Protein AF-E6U3A5-F1 (afdb_monomer)

Structure (mmCIF, N/CA/C/O backbone):
data_AF-E6U3A5-F1
#
_entry.id   AF-E6U3A5-F1
#
loop_
_atom_site.group_PDB
_atom_site.id
_atom_site.type_symbol
_atom_site.label_atom_id
_atom_site.label_alt_id
_atom_site.label_comp_id
_atom_site.label_asym_id
_atom_site.label_entity_id
_atom_site.label_seq_id
_atom_site.pdbx_PDB_ins_code
_atom_site.Cartn_x
_atom_site.Cartn_y
_atom_site.Cartn_z
_atom_site.occupancy
_atom_site.B_iso_or_equiv
_atom_site.auth_seq_id
_atom_site.auth_comp_id
_atom_site.auth_asym_id
_atom_site.auth_atom_id
_atom_site.pdbx_PDB_model_num
ATOM 1 N N . MET A 1 1 ? 34.367 3.773 -53.474 1.00 63.53 1 MET A N 1
ATOM 2 C CA . MET A 1 1 ? 34.075 5.205 -53.628 1.00 63.53 1 MET A CA 1
ATOM 3 C C . MET A 1 1 ? 33.160 5.594 -52.492 1.00 63.53 1 MET A C 1
ATOM 5 O O . MET A 1 1 ? 32.313 4.779 -52.127 1.00 63.53 1 MET A O 1
ATOM 9 N N . SER A 1 2 ? 33.367 6.750 -51.874 1.00 79.50 2 SER A N 1
ATOM 10 C CA . SER A 1 2 ? 32.396 7.258 -50.904 1.00 79.50 2 SER A CA 1
ATOM 11 C C . SER A 1 2 ? 31.083 7.597 -51.620 1.00 79.50 2 SER A C 1
ATOM 13 O O . SER A 1 2 ? 31.047 7.762 -52.840 1.00 79.50 2 SER A O 1
ATOM 15 N N . VAL A 1 3 ? 29.983 7.682 -50.871 1.00 82.12 3 VAL A N 1
ATOM 16 C CA . VAL A 1 3 ? 28.713 8.165 -51.435 1.00 82.12 3 VAL A CA 1
ATOM 17 C C . VAL A 1 3 ? 28.885 9.573 -52.013 1.00 82.12 3 VAL A C 1
ATOM 19 O O . VAL A 1 3 ? 28.319 9.851 -53.062 1.00 82.12 3 VAL A O 1
ATOM 22 N N . ASP A 1 4 ? 29.716 10.413 -51.390 1.00 84.00 4 ASP A N 1
ATOM 23 C CA . ASP A 1 4 ? 30.012 11.765 -51.873 1.00 84.00 4 ASP A CA 1
ATOM 24 C C . ASP A 1 4 ? 30.725 11.743 -53.235 1.00 84.00 4 ASP A C 1
ATOM 26 O O . ASP A 1 4 ? 30.301 12.433 -54.151 1.00 84.00 4 ASP A O 1
ATOM 30 N N . GLU A 1 5 ? 31.709 10.860 -53.432 1.00 85.19 5 GLU A N 1
ATOM 31 C CA . GLU A 1 5 ? 32.391 10.701 -54.729 1.00 85.19 5 GLU A CA 1
ATOM 32 C C . GLU A 1 5 ? 31.441 10.219 -55.841 1.00 85.19 5 GLU A C 1
ATOM 34 O O . GLU A 1 5 ? 31.578 10.601 -57.003 1.00 85.19 5 GLU A O 1
ATOM 39 N N . LEU A 1 6 ? 30.467 9.369 -55.500 1.00 86.31 6 LEU A N 1
ATOM 40 C CA . LEU A 1 6 ? 29.452 8.900 -56.449 1.00 86.31 6 LEU A CA 1
ATOM 41 C C . LEU A 1 6 ? 28.437 9.999 -56.795 1.00 86.31 6 LEU A C 1
ATOM 43 O O . LEU A 1 6 ? 27.965 10.052 -57.931 1.00 86.31 6 LEU A O 1
ATOM 47 N N . LEU A 1 7 ? 28.112 10.872 -55.836 1.00 86.62 7 LEU A N 1
ATOM 48 C CA . LEU A 1 7 ? 27.274 12.051 -56.060 1.00 86.62 7 LEU A CA 1
ATOM 49 C C . LEU A 1 7 ? 27.999 13.083 -56.933 1.00 86.62 7 LEU A C 1
ATOM 51 O O . LEU A 1 7 ? 27.424 13.527 -57.923 1.00 86.62 7 LEU A O 1
ATOM 55 N N . ASP A 1 8 ? 29.273 13.361 -56.653 1.00 89.19 8 ASP A N 1
ATOM 56 C CA . ASP A 1 8 ? 30.110 14.248 -57.470 1.00 89.19 8 ASP A CA 1
ATOM 57 C C . ASP A 1 8 ? 30.238 13.719 -58.909 1.00 89.19 8 ASP A C 1
ATOM 59 O O . ASP A 1 8 ? 30.130 14.470 -59.878 1.00 89.19 8 ASP A O 1
ATOM 63 N N . SER A 1 9 ? 30.397 12.401 -59.080 1.00 86.19 9 SER A N 1
ATOM 64 C CA . SER A 1 9 ? 30.438 11.794 -60.415 1.00 86.19 9 SER A CA 1
ATOM 65 C C . SER A 1 9 ? 29.108 11.907 -61.166 1.00 86.19 9 SER A C 1
ATOM 67 O O . SER A 1 9 ? 29.117 11.959 -62.401 1.00 86.19 9 SER A O 1
ATOM 69 N N . LEU A 1 10 ? 27.973 11.894 -60.460 1.00 87.75 10 LEU A N 1
ATOM 70 C CA . LEU A 1 10 ? 26.658 12.099 -61.063 1.00 87.75 10 LEU A CA 1
ATOM 71 C C . LEU A 1 10 ? 26.482 13.560 -61.498 1.00 87.75 10 LEU A C 1
ATOM 73 O O . LEU A 1 10 ? 25.997 13.800 -62.605 1.00 87.75 10 LEU A O 1
ATOM 77 N N . ASP A 1 11 ? 26.927 14.510 -60.677 1.00 86.75 11 ASP A N 1
ATOM 78 C CA . ASP A 1 11 ? 26.925 15.938 -61.007 1.00 86.75 11 ASP A CA 1
ATOM 79 C C . ASP A 1 11 ? 27.827 16.229 -62.216 1.00 86.75 11 ASP A C 1
ATOM 81 O O . ASP A 1 11 ? 27.385 16.866 -63.173 1.00 86.75 11 ASP A O 1
ATOM 85 N N . GLU A 1 12 ? 29.035 15.655 -62.279 1.00 87.19 12 GLU A N 1
ATOM 86 C CA . GLU A 1 12 ? 29.897 15.773 -63.464 1.00 87.19 12 GLU A CA 1
ATOM 87 C C . GLU A 1 12 ? 29.251 15.194 -64.732 1.00 87.19 12 GLU A C 1
ATOM 89 O O . GLU A 1 12 ? 29.437 15.722 -65.834 1.00 87.19 12 GLU A O 1
ATOM 94 N N . MET A 1 13 ? 28.497 14.096 -64.605 1.00 85.56 13 MET A N 1
ATOM 95 C CA . MET A 1 13 ? 27.751 13.525 -65.727 1.00 85.56 13 MET A CA 1
ATOM 96 C C . MET A 1 13 ? 26.649 14.466 -66.211 1.00 85.56 13 MET A C 1
ATOM 98 O O . MET A 1 13 ? 26.444 14.573 -67.421 1.00 85.56 13 MET A O 1
ATOM 102 N N . ILE A 1 14 ? 25.962 15.149 -65.295 1.00 85.38 14 ILE A N 1
ATOM 103 C CA . ILE A 1 14 ? 24.950 16.156 -65.621 1.00 85.38 14 ILE A CA 1
ATOM 104 C C . ILE A 1 14 ? 25.613 17.369 -66.286 1.00 85.38 14 ILE A C 1
ATOM 106 O O . ILE A 1 14 ? 25.137 17.813 -67.328 1.00 85.38 14 ILE A O 1
ATOM 110 N N . ASP A 1 15 ? 26.750 17.844 -65.789 1.00 82.88 15 ASP A N 1
ATOM 111 C CA . ASP A 1 15 ? 27.439 19.014 -66.347 1.00 82.88 15 ASP A CA 1
ATOM 112 C C . ASP A 1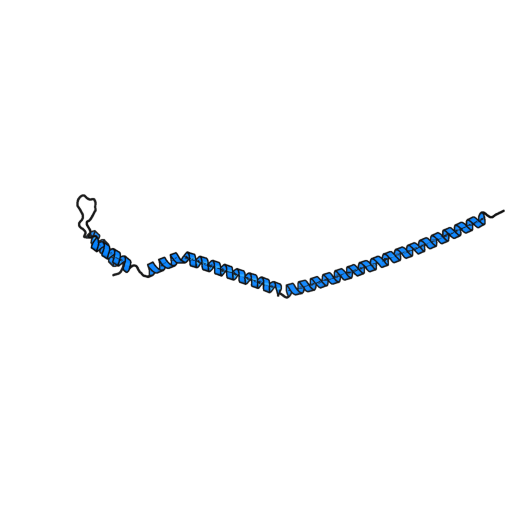 15 ? 28.018 18.770 -67.748 1.00 82.88 15 ASP A C 1
ATOM 114 O O . ASP A 1 15 ? 28.016 19.662 -68.599 1.00 82.88 15 ASP A O 1
ATOM 118 N N . ARG A 1 16 ? 28.498 17.551 -68.023 1.00 79.44 16 ARG A N 1
ATOM 119 C CA . ARG A 1 16 ? 29.070 17.172 -69.332 1.00 79.44 16 ARG A CA 1
ATOM 120 C C . ARG A 1 16 ? 28.038 16.654 -70.330 1.00 79.44 16 ARG A C 1
ATOM 122 O O . ARG A 1 16 ? 28.389 16.326 -71.466 1.00 79.44 16 ARG A O 1
ATOM 129 N N . SER A 1 17 ? 26.786 16.531 -69.910 1.00 80.25 17 SER A N 1
ATOM 130 C CA . SER A 1 17 ? 25.718 15.993 -70.741 1.00 80.25 17 SER A CA 1
ATOM 131 C C . SER A 1 17 ? 25.378 16.913 -71.915 1.00 80.25 17 SER A C 1
ATOM 133 O O . SER A 1 17 ? 25.549 18.133 -71.870 1.00 80.25 17 SER A O 1
ATOM 135 N N . TRP A 1 18 ? 24.871 16.328 -73.003 1.00 73.31 18 TRP A N 1
ATOM 136 C CA . TRP A 1 18 ? 24.467 17.125 -74.157 1.00 73.31 18 TRP A CA 1
ATOM 137 C C . TRP A 1 18 ? 23.190 17.903 -73.817 1.00 73.31 18 TRP A C 1
ATOM 139 O O . TRP A 1 18 ? 22.097 17.336 -73.727 1.00 73.31 18 TRP A O 1
ATOM 149 N N . GLY A 1 19 ? 23.331 19.219 -73.645 1.00 72.94 19 GLY A N 1
ATOM 150 C CA . GLY A 1 19 ? 22.208 20.147 -73.535 1.00 72.94 19 GLY A CA 1
ATOM 151 C C . GLY A 1 19 ? 21.439 20.257 -74.853 1.00 72.94 19 GLY A C 1
ATOM 152 O O . GLY A 1 19 ? 22.003 20.620 -75.887 1.00 72.94 19 GLY A O 1
ATOM 153 N N . LEU A 1 20 ? 20.141 19.961 -74.829 1.00 71.06 20 LEU A N 1
ATOM 154 C CA . LEU A 1 20 ? 19.292 20.056 -76.013 1.00 71.06 20 LEU A CA 1
ATOM 155 C C . LEU A 1 20 ? 18.888 21.530 -76.244 1.00 71.06 20 LEU A C 1
ATOM 157 O O . LEU A 1 20 ? 18.228 22.118 -75.376 1.00 71.06 20 LEU A O 1
ATOM 161 N N . PRO A 1 21 ? 19.241 22.156 -77.388 1.00 61.88 21 PRO A N 1
ATOM 162 C CA . PRO A 1 21 ? 18.871 23.544 -77.661 1.00 61.88 21 PRO A CA 1
ATOM 163 C C . PRO A 1 21 ? 17.345 23.705 -77.700 1.00 61.88 21 PRO A C 1
ATOM 165 O O . PRO A 1 21 ? 16.640 22.810 -78.157 1.00 61.88 21 PRO A O 1
ATOM 168 N N . LEU A 1 22 ? 16.837 24.860 -77.251 1.00 67.06 22 LEU A N 1
ATOM 169 C CA . LEU A 1 22 ? 15.406 25.233 -77.222 1.00 67.06 22 LEU A CA 1
ATOM 170 C C . LEU A 1 22 ? 14.526 24.501 -76.189 1.00 67.06 22 LEU A C 1
ATOM 172 O O . LEU A 1 22 ? 13.363 24.865 -76.032 1.00 67.06 22 LEU A O 1
ATOM 176 N N . LEU A 1 23 ? 15.060 23.534 -75.435 1.00 67.69 23 LEU A N 1
ATOM 177 C CA . LEU A 1 23 ? 14.303 22.777 -74.425 1.00 67.69 23 LEU A CA 1
ATOM 178 C C . LEU A 1 23 ? 14.496 23.268 -72.978 1.00 67.69 23 LEU A C 1
ATOM 180 O O . LEU A 1 23 ? 14.111 22.571 -72.042 1.00 67.69 23 LEU A O 1
ATOM 184 N N . GLY A 1 24 ? 15.053 24.469 -72.787 1.00 69.69 24 GLY A N 1
ATOM 185 C CA . GLY A 1 24 ? 15.071 25.159 -71.490 1.00 69.69 24 GLY A CA 1
ATOM 186 C C . GLY A 1 24 ? 15.886 24.454 -70.400 1.00 69.69 24 GLY A C 1
ATOM 187 O O . GLY A 1 24 ? 15.378 24.251 -69.304 1.00 69.69 24 GLY A O 1
ATOM 188 N N . GLY A 1 25 ? 17.133 24.067 -70.697 1.00 73.69 25 GLY A N 1
ATOM 189 C CA . GLY A 1 25 ? 18.050 23.479 -69.706 1.00 73.69 25 GLY A CA 1
ATOM 190 C C . GLY A 1 25 ? 17.934 21.962 -69.529 1.00 73.69 25 GLY A C 1
ATOM 191 O O . GLY A 1 25 ? 18.480 21.413 -68.580 1.00 73.69 25 GLY A O 1
ATOM 192 N N . ARG A 1 26 ? 17.231 21.266 -70.430 1.00 76.56 26 ARG A N 1
ATOM 193 C CA . ARG A 1 26 ? 17.166 19.798 -70.434 1.00 76.56 26 ARG A CA 1
ATOM 194 C C . ARG A 1 26 ? 18.405 19.214 -71.095 1.00 76.56 26 ARG A C 1
ATOM 196 O O . ARG A 1 26 ? 18.814 19.665 -72.167 1.00 76.56 26 ARG A O 1
ATOM 203 N N . CYS A 1 27 ? 18.933 18.162 -70.494 1.00 81.31 27 CYS A N 1
ATOM 204 C CA . CYS A 1 27 ? 20.043 17.412 -71.040 1.00 81.31 27 CYS A CA 1
ATOM 205 C C . CYS A 1 27 ? 19.693 15.946 -71.288 1.00 81.31 27 CYS A C 1
ATOM 207 O O . CYS A 1 27 ? 18.746 15.402 -70.713 1.00 81.31 27 CYS A O 1
ATOM 209 N N . MET A 1 28 ? 20.445 15.322 -72.191 1.00 81.38 28 MET A N 1
ATOM 210 C CA . MET A 1 28 ? 20.324 13.903 -72.496 1.00 81.38 28 MET A CA 1
ATOM 211 C C . MET A 1 28 ? 21.401 13.124 -71.740 1.00 81.38 28 MET A C 1
ATOM 213 O O . MET A 1 28 ? 22.592 13.399 -71.886 1.00 81.38 28 MET A O 1
ATOM 217 N N . LEU A 1 29 ? 20.964 12.154 -70.940 1.00 85.50 29 LEU A N 1
ATOM 218 C CA . LEU A 1 29 ? 21.816 11.296 -70.121 1.00 85.50 29 LEU A CA 1
ATOM 219 C C . LEU A 1 29 ? 21.590 9.830 -70.476 1.00 85.50 29 LEU A C 1
ATOM 221 O O . LEU A 1 29 ? 20.489 9.435 -70.865 1.00 85.50 29 LEU A O 1
ATOM 225 N N . ASP A 1 30 ? 22.634 9.028 -70.298 1.00 87.94 30 ASP A N 1
ATOM 226 C CA . ASP A 1 30 ? 22.537 7.577 -70.382 1.00 87.94 30 ASP A CA 1
ATOM 227 C C . ASP A 1 30 ? 21.860 7.030 -69.117 1.00 87.94 30 ASP A C 1
ATOM 229 O O . ASP A 1 30 ? 22.408 7.089 -68.013 1.00 87.94 30 ASP A O 1
ATOM 233 N N . ALA A 1 31 ? 20.645 6.511 -69.285 1.00 87.19 31 ALA A N 1
ATOM 234 C CA . ALA A 1 31 ? 19.841 5.987 -68.191 1.00 87.19 31 ALA A CA 1
ATOM 235 C C . ALA A 1 31 ? 20.455 4.740 -67.533 1.00 87.19 31 ALA A C 1
ATOM 237 O O . ALA A 1 31 ? 20.196 4.507 -66.353 1.00 87.19 31 ALA A O 1
ATOM 238 N N . GLU A 1 32 ? 21.238 3.946 -68.269 1.00 90.00 32 GLU A N 1
ATOM 239 C CA . GLU A 1 32 ? 21.896 2.742 -67.749 1.00 90.00 32 GLU A CA 1
ATOM 240 C C . GLU A 1 32 ? 23.001 3.147 -66.769 1.00 90.00 32 GLU A C 1
ATOM 242 O O . GLU A 1 32 ? 22.992 2.748 -65.606 1.00 90.00 32 GLU A O 1
ATOM 247 N N . ARG A 1 33 ? 23.853 4.083 -67.190 1.00 85.62 33 ARG A N 1
ATOM 248 C CA . ARG A 1 33 ? 24.958 4.604 -66.379 1.00 85.62 33 ARG A CA 1
ATOM 249 C C . ARG A 1 33 ? 24.492 5.383 -65.148 1.00 85.62 33 ARG A C 1
ATOM 251 O O . ARG A 1 33 ? 25.081 5.275 -64.077 1.00 85.62 33 ARG A O 1
ATOM 258 N N . VAL A 1 34 ? 23.405 6.147 -65.271 1.00 89.44 34 VAL A N 1
ATOM 259 C CA . VAL A 1 34 ? 22.776 6.807 -64.113 1.00 89.44 34 VAL A CA 1
ATOM 260 C C . VAL A 1 34 ? 22.228 5.770 -63.127 1.00 89.44 34 VAL A C 1
ATOM 262 O O . VAL A 1 34 ? 22.333 5.957 -61.916 1.00 89.44 34 VAL A O 1
ATOM 265 N N . ARG A 1 35 ? 21.658 4.663 -63.618 1.00 89.50 35 ARG A N 1
ATOM 266 C CA . ARG A 1 35 ? 21.132 3.591 -62.764 1.00 89.50 35 ARG A CA 1
ATOM 267 C C . ARG A 1 35 ? 22.244 2.863 -62.012 1.00 89.50 35 ARG A C 1
ATOM 269 O O . ARG A 1 35 ? 22.070 2.625 -60.823 1.00 89.50 35 ARG A O 1
ATOM 276 N N . GLU A 1 36 ? 23.376 2.601 -62.660 1.00 90.19 36 GLU A N 1
ATOM 277 C CA . GLU A 1 36 ? 24.563 2.016 -62.022 1.00 90.19 36 GLU A CA 1
ATOM 278 C C . GLU A 1 36 ? 25.063 2.874 -60.852 1.00 90.19 36 GLU A C 1
ATOM 280 O O . GLU A 1 36 ? 25.219 2.365 -59.746 1.00 90.19 36 GLU A O 1
ATOM 285 N N . ILE A 1 37 ? 25.210 4.190 -61.047 1.00 86.69 37 ILE A N 1
ATOM 286 C CA . ILE A 1 37 ? 25.637 5.107 -59.974 1.00 86.69 37 ILE A CA 1
ATOM 287 C C . ILE A 1 37 ? 24.618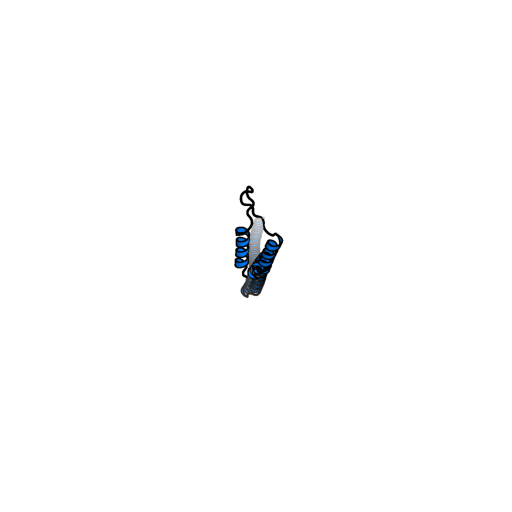 5.133 -58.828 1.00 86.69 37 ILE A C 1
ATOM 289 O O . ILE A 1 37 ? 24.992 5.115 -57.657 1.00 86.69 37 ILE A O 1
ATOM 293 N N . ILE A 1 38 ? 23.318 5.147 -59.139 1.00 86.19 38 ILE A N 1
ATOM 294 C CA . ILE A 1 38 ? 22.262 5.091 -58.119 1.00 86.19 38 ILE A CA 1
ATOM 295 C C . ILE A 1 38 ? 22.334 3.783 -57.321 1.00 86.19 38 ILE A C 1
ATOM 297 O O . ILE A 1 38 ? 22.139 3.800 -56.102 1.00 86.19 38 ILE A O 1
ATOM 301 N N . ASP A 1 39 ? 22.593 2.657 -57.978 1.00 86.12 39 ASP A N 1
ATOM 302 C CA . ASP A 1 39 ? 22.699 1.362 -57.312 1.00 86.12 39 ASP A CA 1
ATOM 303 C C . ASP A 1 39 ? 23.984 1.262 -56.477 1.00 86.12 39 ASP A C 1
ATOM 305 O O . ASP A 1 39 ? 23.924 0.801 -55.334 1.00 86.12 39 ASP A O 1
ATOM 309 N N . ASP A 1 40 ? 25.099 1.825 -56.943 1.00 83.94 40 ASP A N 1
ATOM 310 C CA . ASP A 1 40 ? 26.330 1.953 -56.160 1.00 83.94 40 ASP A CA 1
ATOM 311 C C . ASP A 1 40 ? 26.150 2.867 -54.943 1.00 83.94 40 ASP A C 1
ATOM 313 O O . ASP A 1 40 ? 26.627 2.540 -53.855 1.00 83.94 40 ASP A O 1
ATOM 317 N N . ILE A 1 41 ? 25.410 3.973 -55.066 1.00 83.81 41 ILE A N 1
ATOM 318 C CA . ILE A 1 41 ? 25.047 4.827 -53.924 1.00 83.81 41 ILE A CA 1
ATOM 319 C C . ILE A 1 41 ? 24.207 4.030 -52.922 1.00 83.81 41 ILE A C 1
ATOM 321 O O . ILE A 1 41 ? 24.437 4.108 -51.716 1.00 83.81 41 ILE A O 1
ATOM 325 N N . ARG A 1 42 ? 23.247 3.224 -53.390 1.00 78.69 42 ARG A N 1
ATOM 326 C CA . ARG A 1 42 ? 22.412 2.387 -52.511 1.00 78.69 42 ARG A CA 1
ATOM 327 C C . ARG A 1 42 ? 23.211 1.300 -51.796 1.00 78.69 42 ARG A C 1
ATOM 329 O O . ARG A 1 42 ? 22.919 1.011 -50.634 1.00 78.69 42 ARG A O 1
ATOM 336 N N . LEU A 1 43 ? 24.198 0.712 -52.466 1.00 79.88 43 LEU A N 1
ATOM 337 C CA . LEU A 1 43 ? 25.086 -0.303 -51.899 1.00 79.88 43 LEU A CA 1
ATOM 338 C C . LEU A 1 43 ? 26.061 0.310 -50.886 1.00 79.88 43 LEU A C 1
ATOM 340 O O . LEU A 1 43 ? 26.236 -0.239 -49.795 1.00 79.88 43 LEU A O 1
ATOM 344 N N . ASN A 1 44 ? 26.621 1.478 -51.213 1.00 76.44 44 ASN A N 1
ATOM 345 C CA . ASN A 1 44 ? 27.580 2.206 -50.381 1.00 76.44 44 ASN A CA 1
ATOM 346 C C . ASN A 1 44 ? 26.930 3.104 -49.321 1.00 76.44 44 ASN A C 1
ATOM 348 O O . ASN A 1 44 ? 27.652 3.691 -48.515 1.00 76.44 44 ASN A O 1
ATOM 352 N N . LEU A 1 45 ? 25.591 3.194 -49.274 1.00 76.19 45 LEU A N 1
ATOM 353 C CA . LEU A 1 45 ? 24.888 3.851 -48.172 1.00 76.19 45 LEU A CA 1
ATOM 354 C C . LEU A 1 45 ? 25.426 3.277 -46.848 1.00 76.19 45 LEU A C 1
ATOM 356 O O . LEU A 1 45 ? 25.336 2.055 -46.646 1.00 76.19 45 LEU A O 1
ATOM 360 N N . PRO A 1 46 ? 25.988 4.124 -45.964 1.00 74.12 46 PRO A N 1
ATOM 361 C CA . PRO A 1 46 ? 26.722 3.667 -44.794 1.00 74.12 46 PRO A CA 1
ATOM 362 C C . PRO A 1 46 ? 25.860 2.747 -43.927 1.00 74.12 46 PRO A C 1
ATOM 364 O O . PRO A 1 46 ? 24.649 2.964 -43.767 1.00 74.12 46 PRO A O 1
ATOM 367 N N . ALA A 1 47 ? 26.470 1.704 -43.363 1.00 74.94 47 ALA A N 1
ATOM 368 C CA . ALA A 1 47 ? 25.781 0.757 -42.487 1.00 74.94 47 ALA A CA 1
ATOM 369 C C . ALA A 1 47 ? 25.092 1.470 -41.306 1.00 74.94 47 ALA A C 1
ATOM 371 O O . ALA A 1 47 ? 24.023 1.054 -40.860 1.00 74.94 47 ALA A O 1
ATOM 372 N N . GLU A 1 48 ? 25.646 2.604 -40.897 1.00 71.25 48 GLU A N 1
ATOM 373 C CA . GLU A 1 48 ? 25.185 3.521 -39.866 1.00 71.25 48 GLU A CA 1
ATOM 374 C C . GLU A 1 48 ? 23.800 4.111 -40.181 1.00 71.25 48 GLU A C 1
ATOM 376 O O . GLU A 1 48 ? 22.968 4.228 -39.283 1.00 71.25 48 GLU A O 1
ATOM 381 N N . ILE A 1 49 ? 23.488 4.422 -41.449 1.00 80.12 49 ILE A N 1
ATOM 382 C CA . ILE A 1 49 ? 22.158 4.935 -41.833 1.00 80.12 49 ILE A CA 1
ATOM 383 C C . ILE A 1 49 ? 21.111 3.820 -41.771 1.00 80.12 49 ILE A C 1
ATOM 385 O O . ILE A 1 49 ? 19.985 4.043 -41.316 1.00 80.12 49 ILE A O 1
ATOM 389 N N . ARG A 1 50 ? 21.470 2.603 -42.199 1.00 78.69 50 ARG A N 1
ATOM 390 C CA . ARG A 1 50 ? 20.586 1.432 -42.071 1.00 78.69 50 ARG A CA 1
ATOM 391 C C . ARG A 1 50 ? 20.321 1.111 -40.601 1.00 78.69 50 ARG A C 1
ATOM 393 O O . ARG A 1 50 ? 19.171 0.893 -40.226 1.00 78.69 50 ARG A O 1
ATOM 400 N N . GLN A 1 51 ? 21.357 1.170 -39.768 1.00 80.69 51 GLN A N 1
ATOM 401 C CA . GLN A 1 51 ? 21.254 0.975 -38.326 1.00 80.69 51 GLN A CA 1
ATOM 402 C C . GLN A 1 51 ? 20.393 2.057 -37.660 1.00 80.69 51 GLN A C 1
ATOM 404 O O . GLN A 1 51 ? 19.513 1.732 -36.868 1.00 80.69 51 GLN A O 1
ATOM 409 N N . ALA A 1 52 ? 20.567 3.329 -38.025 1.00 83.75 52 ALA A N 1
ATOM 410 C CA . ALA A 1 52 ? 19.736 4.417 -37.512 1.00 83.75 52 ALA A CA 1
ATOM 411 C C . ALA A 1 52 ? 18.251 4.224 -37.866 1.00 83.75 52 ALA A C 1
ATOM 413 O O . ALA A 1 52 ? 17.385 4.417 -37.013 1.00 83.75 52 ALA A O 1
ATOM 414 N N . ARG A 1 53 ? 17.937 3.786 -39.095 1.00 80.44 53 ARG A N 1
ATOM 415 C CA . ARG A 1 53 ? 16.555 3.470 -39.500 1.00 80.44 53 ARG A CA 1
ATOM 416 C C . ARG A 1 53 ? 15.964 2.300 -38.711 1.00 80.44 53 ARG A C 1
ATOM 418 O O . ARG A 1 53 ? 14.800 2.384 -38.331 1.00 80.44 53 ARG A O 1
ATOM 425 N N . ALA A 1 54 ? 16.752 1.259 -38.439 1.00 84.19 54 ALA A N 1
ATOM 426 C CA . ALA A 1 54 ? 16.325 0.133 -37.608 1.00 84.19 54 ALA A CA 1
ATOM 427 C C . ALA A 1 54 ? 16.014 0.584 -36.170 1.00 84.19 54 ALA A C 1
ATOM 429 O O . ALA A 1 54 ? 14.921 0.340 -35.674 1.00 84.19 54 ALA A O 1
ATOM 430 N N . ILE A 1 55 ? 16.898 1.374 -35.551 1.00 83.81 55 ILE A N 1
ATOM 431 C CA . ILE A 1 55 ? 16.672 1.934 -34.207 1.00 83.81 55 ILE A 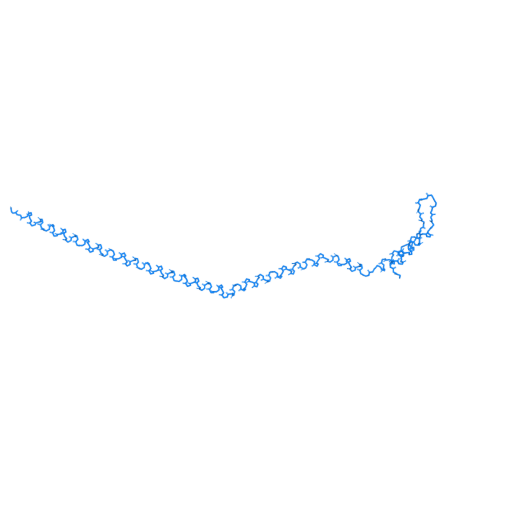CA 1
ATOM 432 C C . ILE A 1 55 ? 15.391 2.783 -34.158 1.00 83.81 55 ILE A C 1
ATOM 434 O O . ILE A 1 55 ? 14.637 2.726 -33.187 1.00 83.81 55 ILE A O 1
ATOM 438 N N . VAL A 1 56 ? 15.122 3.583 -35.195 1.00 87.06 56 VAL A N 1
ATOM 439 C CA . VAL A 1 56 ? 13.896 4.395 -35.270 1.00 87.06 56 VAL A CA 1
ATOM 440 C C . VAL A 1 56 ? 12.645 3.523 -35.399 1.00 87.06 56 VAL A C 1
ATOM 442 O O . VAL A 1 56 ? 11.632 3.851 -34.779 1.00 87.06 56 VAL A O 1
ATOM 445 N N . ALA A 1 57 ? 12.706 2.424 -36.155 1.00 84.81 57 ALA A N 1
ATOM 446 C CA . ALA A 1 57 ? 11.606 1.465 -36.261 1.00 84.81 57 ALA A CA 1
ATOM 447 C C . ALA A 1 57 ? 11.334 0.772 -34.910 1.00 84.81 57 ALA A C 1
ATOM 449 O O . ALA A 1 57 ? 10.188 0.732 -34.451 1.00 84.81 57 ALA A O 1
ATOM 450 N N . ASP A 1 58 ? 12.397 0.356 -34.222 1.00 91.06 58 ASP A N 1
ATOM 451 C CA . ASP A 1 58 ? 12.331 -0.382 -32.955 1.00 91.06 58 ASP A CA 1
ATOM 452 C C . ASP A 1 58 ? 12.022 0.523 -31.752 1.00 91.06 58 ASP A C 1
ATOM 454 O O . ASP A 1 58 ? 11.640 0.052 -30.681 1.00 91.06 58 ASP A O 1
ATOM 458 N N . ARG A 1 59 ? 12.127 1.851 -31.906 1.00 91.50 59 ARG A N 1
ATOM 459 C CA . ARG A 1 59 ? 11.881 2.837 -30.837 1.00 91.50 59 ARG A CA 1
ATOM 460 C C . ARG A 1 59 ? 10.555 2.608 -30.118 1.00 91.50 59 ARG A C 1
ATOM 462 O O . ARG A 1 59 ? 10.475 2.767 -28.900 1.00 91.50 59 ARG A O 1
ATOM 469 N N . SER A 1 60 ? 9.504 2.298 -30.874 1.00 86.75 60 SER A N 1
ATOM 470 C CA . SER A 1 60 ? 8.170 2.079 -30.310 1.00 86.75 60 SER A CA 1
ATOM 471 C C . SER A 1 60 ? 8.136 0.858 -29.385 1.00 86.75 60 SER A C 1
ATOM 473 O O . SER A 1 60 ? 7.558 0.925 -28.299 1.00 86.75 60 SER A O 1
ATOM 475 N N . GLU A 1 61 ? 8.828 -0.212 -29.770 1.00 91.94 61 GLU A N 1
ATOM 476 C CA . GLU A 1 61 ? 8.962 -1.437 -28.994 1.00 91.94 61 GLU A CA 1
ATOM 477 C C . GLU A 1 61 ? 9.841 -1.227 -27.760 1.00 91.94 61 GLU A C 1
ATOM 479 O O . GLU A 1 61 ? 9.440 -1.598 -26.659 1.00 91.94 61 GLU A O 1
ATOM 484 N N . ILE A 1 62 ? 10.973 -0.533 -27.902 1.00 91.81 62 ILE A N 1
ATOM 485 C CA . ILE A 1 62 ? 11.856 -0.185 -26.779 1.00 91.81 62 ILE A CA 1
ATOM 486 C C . ILE A 1 62 ? 11.083 0.598 -25.708 1.00 91.81 62 ILE A C 1
ATOM 488 O O . ILE A 1 62 ? 11.148 0.274 -24.522 1.00 91.81 62 ILE A O 1
ATOM 492 N N . VAL A 1 63 ? 10.308 1.611 -26.113 1.00 94.69 63 VAL A N 1
ATOM 493 C CA . VAL A 1 63 ? 9.504 2.415 -25.177 1.00 94.69 63 VAL A CA 1
ATOM 494 C C . VAL A 1 63 ? 8.397 1.583 -24.532 1.00 94.69 63 VAL A C 1
ATOM 496 O O . VAL A 1 63 ? 8.109 1.774 -23.348 1.00 94.69 63 VAL A O 1
ATOM 499 N N . ARG A 1 64 ? 7.766 0.669 -25.278 1.00 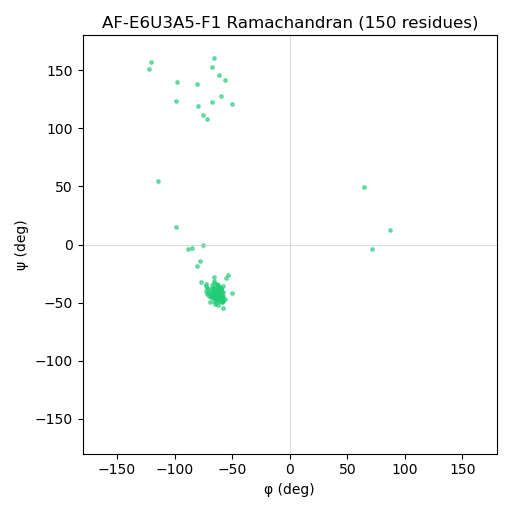95.06 64 ARG A N 1
ATOM 500 C CA . ARG A 1 64 ? 6.757 -0.241 -24.723 1.00 95.06 64 ARG A CA 1
ATOM 501 C C . ARG A 1 64 ? 7.371 -1.146 -23.656 1.00 95.06 64 ARG A C 1
ATOM 503 O O . ARG A 1 64 ? 6.867 -1.163 -22.537 1.00 95.06 64 ARG A O 1
ATOM 510 N N . ASN A 1 65 ? 8.474 -1.818 -23.974 1.00 96.06 65 ASN A N 1
ATOM 511 C CA . ASN A 1 65 ? 9.136 -2.752 -23.065 1.00 96.06 65 ASN A CA 1
ATOM 512 C C . ASN A 1 65 ? 9.606 -2.030 -21.790 1.00 96.06 65 ASN A C 1
ATOM 514 O O . ASN A 1 65 ? 9.330 -2.485 -20.685 1.00 96.06 65 ASN A O 1
ATOM 518 N N . ALA A 1 66 ? 10.183 -0.830 -21.923 1.00 96.31 66 ALA A N 1
ATOM 519 C CA . ALA A 1 66 ? 10.576 -0.012 -20.774 1.00 96.31 66 ALA A CA 1
ATOM 520 C C . ALA A 1 66 ? 9.385 0.372 -19.872 1.00 96.31 66 ALA A C 1
ATOM 522 O O . ALA A 1 66 ? 9.507 0.401 -18.646 1.00 96.31 66 ALA A O 1
ATOM 523 N N . ARG A 1 67 ? 8.212 0.664 -20.454 1.00 96.19 67 ARG A N 1
ATOM 524 C CA . ARG A 1 67 ? 6.990 0.950 -19.680 1.00 96.19 67 ARG A CA 1
ATOM 525 C C . ARG A 1 67 ? 6.471 -0.285 -18.953 1.00 96.19 67 ARG A C 1
ATOM 527 O O . ARG A 1 67 ? 6.022 -0.165 -17.814 1.00 96.19 67 ARG A O 1
ATOM 534 N N . GLU A 1 68 ? 6.520 -1.446 -19.595 1.00 97.44 68 GLU A N 1
ATOM 535 C CA . GLU A 1 68 ? 6.113 -2.716 -18.989 1.00 97.44 68 GLU A CA 1
ATOM 536 C C . GLU A 1 68 ? 7.025 -3.093 -17.817 1.00 97.44 68 GLU A C 1
ATOM 538 O O . GLU A 1 68 ? 6.524 -3.413 -16.736 1.00 97.44 68 GLU A O 1
ATOM 543 N N . GLU A 1 69 ? 8.342 -2.957 -17.984 1.00 97.56 69 GLU A N 1
ATOM 544 C CA . GLU A 1 69 ? 9.325 -3.164 -16.917 1.00 97.56 69 GLU A CA 1
ATOM 545 C C . GLU A 1 69 ? 9.117 -2.190 -15.754 1.00 97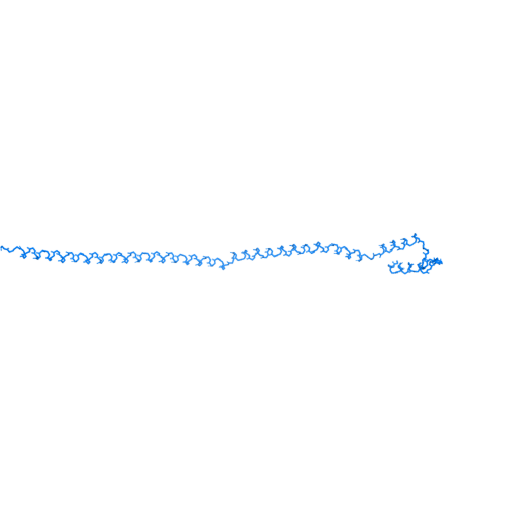.56 69 GLU A C 1
ATOM 547 O O . GLU A 1 69 ? 9.039 -2.612 -14.599 1.00 97.56 69 GLU A O 1
ATOM 552 N N . ALA A 1 70 ? 8.935 -0.896 -16.034 1.00 97.69 70 ALA A N 1
ATOM 553 C CA . ALA A 1 70 ? 8.651 0.095 -14.997 1.00 97.69 70 ALA A CA 1
ATOM 554 C C . ALA A 1 70 ? 7.370 -0.250 -14.217 1.00 97.69 70 ALA A C 1
ATOM 556 O O . ALA A 1 70 ? 7.349 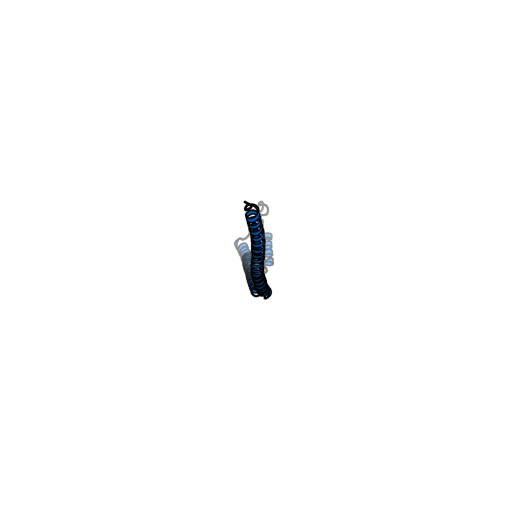-0.200 -12.985 1.00 97.69 70 ALA A O 1
ATOM 557 N N . ALA A 1 71 ? 6.307 -0.662 -14.915 1.00 97.06 71 ALA A N 1
ATOM 558 C CA . ALA A 1 71 ? 5.063 -1.091 -14.284 1.00 97.06 71 ALA A CA 1
ATOM 559 C C . ALA A 1 71 ? 5.232 -2.377 -13.456 1.00 97.06 71 ALA A C 1
ATOM 561 O O . ALA A 1 71 ? 4.548 -2.557 -12.445 1.00 97.06 71 ALA A O 1
ATOM 562 N N . ALA A 1 72 ? 6.113 -3.291 -13.865 1.00 97.69 72 ALA A N 1
ATOM 563 C CA . ALA A 1 72 ? 6.448 -4.482 -13.091 1.00 97.69 72 ALA A CA 1
ATOM 564 C C . ALA A 1 72 ? 7.223 -4.126 -11.810 1.00 97.69 72 ALA A C 1
ATOM 566 O O . ALA A 1 72 ? 6.859 -4.599 -10.734 1.00 97.69 72 ALA A O 1
ATOM 567 N N . ILE A 1 73 ? 8.212 -3.230 -11.898 1.00 97.94 73 ILE A N 1
ATOM 568 C CA . ILE A 1 73 ? 8.997 -2.756 -10.747 1.00 97.94 73 ILE A CA 1
ATOM 569 C C . ILE A 1 73 ? 8.093 -2.093 -9.705 1.00 97.94 73 ILE A C 1
ATOM 571 O O . ILE A 1 73 ? 8.176 -2.414 -8.520 1.00 97.94 73 ILE A O 1
ATOM 575 N N . VAL A 1 74 ? 7.194 -1.202 -10.136 1.00 97.75 74 VAL A N 1
ATOM 576 C CA . VAL A 1 74 ? 6.262 -0.517 -9.225 1.00 97.75 74 VAL A CA 1
ATOM 577 C C . VAL A 1 74 ? 5.328 -1.514 -8.536 1.00 97.75 74 VAL A C 1
ATOM 579 O O . VAL A 1 74 ? 5.122 -1.420 -7.327 1.00 97.7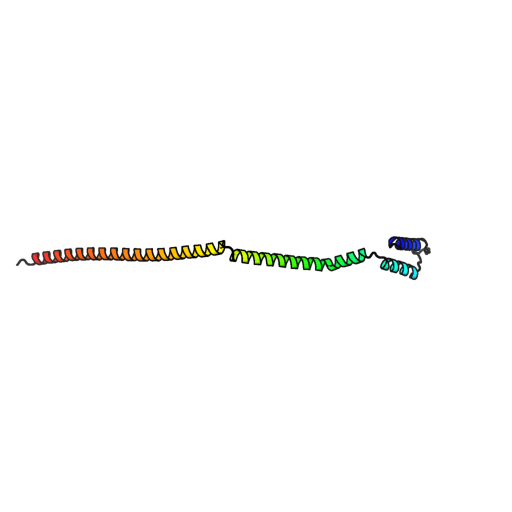5 74 VAL A O 1
ATOM 582 N N . ARG A 1 75 ? 4.801 -2.504 -9.270 1.00 97.19 75 ARG A N 1
ATOM 583 C CA . ARG A 1 75 ? 3.958 -3.559 -8.682 1.00 97.19 75 ARG A CA 1
ATOM 584 C C . ARG A 1 75 ? 4.712 -4.377 -7.637 1.00 97.19 75 ARG A C 1
ATOM 586 O O . ARG A 1 75 ? 4.224 -4.508 -6.518 1.00 97.19 75 ARG A O 1
ATOM 593 N N . ALA A 1 76 ? 5.920 -4.838 -7.958 1.00 97.00 76 ALA A N 1
ATOM 594 C CA . ALA A 1 76 ? 6.752 -5.594 -7.025 1.00 97.00 76 ALA A CA 1
ATOM 595 C C . ALA A 1 76 ? 7.099 -4.780 -5.763 1.00 97.00 76 ALA A C 1
ATOM 597 O O . ALA A 1 76 ? 7.065 -5.302 -4.647 1.00 97.00 76 ALA A O 1
ATOM 598 N N . ALA A 1 77 ? 7.387 -3.483 -5.916 1.00 96.06 77 ALA A N 1
ATOM 599 C CA . ALA A 1 77 ? 7.645 -2.590 -4.789 1.00 96.06 77 ALA A CA 1
ATOM 600 C C . ALA A 1 77 ? 6.409 -2.426 -3.889 1.00 96.06 77 ALA A C 1
ATOM 602 O O . ALA A 1 77 ? 6.530 -2.502 -2.666 1.00 96.06 77 ALA A O 1
ATOM 603 N N . GLN A 1 78 ? 5.221 -2.258 -4.478 1.00 95.75 78 GLN A N 1
ATOM 604 C CA . GLN A 1 78 ? 3.975 -2.128 -3.722 1.00 95.75 78 GLN A CA 1
ATOM 605 C C . GLN A 1 78 ? 3.620 -3.416 -2.969 1.00 95.75 78 GLN A C 1
ATOM 607 O O . GLN A 1 78 ? 3.207 -3.362 -1.810 1.00 95.75 78 GLN A O 1
ATOM 612 N N . GLU A 1 79 ? 3.793 -4.577 -3.600 1.00 94.69 79 GLU A N 1
ATOM 613 C CA . GLU A 1 79 ? 3.584 -5.875 -2.953 1.00 94.69 79 GLU A CA 1
ATOM 614 C C . GLU A 1 79 ? 4.533 -6.067 -1.770 1.00 94.69 79 GLU A C 1
ATOM 616 O O . GLU A 1 79 ? 4.090 -6.437 -0.681 1.00 94.69 79 GLU A O 1
ATOM 621 N N . LYS A 1 80 ? 5.816 -5.727 -1.942 1.00 91.31 80 LYS A N 1
ATOM 622 C CA . LYS A 1 80 ? 6.810 -5.790 -0.867 1.00 91.31 80 LYS A CA 1
ATOM 623 C C . LYS A 1 80 ? 6.491 -4.825 0.275 1.00 91.31 80 LYS A C 1
ATOM 625 O O . LYS A 1 80 ? 6.607 -5.214 1.432 1.00 91.31 80 LYS A O 1
ATOM 630 N N . ALA A 1 81 ? 6.053 -3.603 -0.025 1.00 88.75 81 ALA A N 1
ATOM 631 C CA . ALA A 1 81 ? 5.627 -2.641 0.991 1.00 88.75 81 ALA A CA 1
ATOM 632 C C . ALA A 1 81 ? 4.407 -3.152 1.774 1.00 88.75 81 ALA A C 1
ATOM 634 O O . ALA A 1 81 ? 4.387 -3.092 3.000 1.00 88.75 81 ALA A O 1
ATOM 635 N N . ASN A 1 82 ? 3.415 -3.724 1.086 1.00 86.62 82 ASN A N 1
ATOM 636 C CA . ASN A 1 82 ? 2.236 -4.303 1.729 1.00 86.62 82 ASN A CA 1
ATOM 637 C C . ASN A 1 82 ? 2.588 -5.516 2.603 1.00 86.62 82 ASN A C 1
ATOM 639 O O . ASN A 1 82 ? 2.018 -5.674 3.683 1.00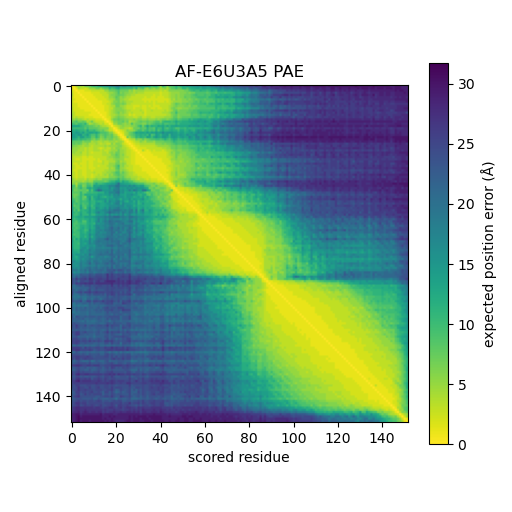 86.62 82 ASN A O 1
ATOM 643 N N . ALA A 1 83 ? 3.505 -6.373 2.147 1.00 85.50 83 ALA A N 1
ATOM 644 C CA . ALA A 1 83 ? 4.015 -7.489 2.937 1.00 85.50 83 ALA A CA 1
ATOM 645 C C . ALA A 1 83 ? 4.755 -6.981 4.180 1.00 85.50 83 ALA A C 1
ATOM 647 O O . ALA A 1 83 ? 4.433 -7.409 5.283 1.00 85.50 83 ALA A O 1
ATOM 648 N N . MET A 1 84 ? 5.640 -5.994 4.011 1.00 84.19 84 MET A N 1
ATOM 649 C CA . MET A 1 84 ? 6.385 -5.377 5.104 1.00 84.19 84 MET A CA 1
ATOM 650 C C . MET A 1 84 ? 5.451 -4.748 6.133 1.00 84.19 84 MET A C 1
ATOM 652 O O . MET A 1 84 ? 5.615 -5.038 7.298 1.00 84.19 84 MET A O 1
ATOM 656 N N . ILE A 1 85 ? 4.420 -3.993 5.736 1.00 82.56 85 ILE A N 1
ATOM 657 C CA . ILE A 1 85 ? 3.430 -3.414 6.668 1.00 82.56 85 ILE A CA 1
ATOM 658 C C . ILE A 1 85 ? 2.661 -4.497 7.440 1.00 82.56 85 ILE A C 1
ATOM 660 O O . ILE A 1 85 ? 2.320 -4.314 8.610 1.00 82.56 85 ILE A O 1
ATOM 664 N N . ARG A 1 86 ? 2.338 -5.621 6.787 1.00 74.75 86 ARG A N 1
ATOM 665 C CA . ARG A 1 86 ? 1.643 -6.743 7.437 1.00 74.75 86 ARG A CA 1
ATOM 666 C C . ARG A 1 86 ? 2.538 -7.479 8.426 1.00 74.75 86 ARG A C 1
ATOM 668 O O . ARG A 1 86 ? 2.031 -7.930 9.450 1.00 74.75 86 ARG A O 1
ATOM 675 N N . GLU A 1 87 ? 3.809 -7.630 8.078 1.00 69.88 87 GLU A N 1
ATOM 676 C CA . GLU A 1 87 ? 4.835 -8.265 8.903 1.00 69.88 87 GLU A CA 1
ATOM 677 C C . GLU A 1 87 ? 5.389 -7.310 9.969 1.00 69.88 87 GLU A C 1
ATOM 679 O O . GLU A 1 87 ? 5.938 -7.766 10.968 1.00 69.88 87 GLU A O 1
ATOM 684 N N . ASP A 1 88 ? 5.190 -6.001 9.791 1.00 79.00 88 ASP A N 1
ATOM 685 C CA . ASP A 1 88 ? 5.723 -4.978 10.672 1.00 79.00 88 ASP A CA 1
ATOM 686 C C . ASP A 1 88 ? 5.189 -5.188 12.085 1.00 79.00 88 ASP A C 1
ATOM 688 O O . ASP A 1 88 ? 3.973 -5.262 12.328 1.00 79.00 88 ASP A O 1
ATOM 692 N N . GLU A 1 89 ? 6.117 -5.238 13.036 1.00 75.12 89 GLU A N 1
ATOM 693 C CA . GLU A 1 89 ? 5.821 -5.366 14.459 1.00 75.12 89 GLU A CA 1
ATOM 694 C C . GLU A 1 89 ? 4.854 -4.274 14.917 1.00 75.12 89 GLU A C 1
ATOM 696 O O . GLU A 1 89 ? 4.075 -4.491 15.837 1.00 75.12 89 GLU A O 1
ATOM 701 N N . ILE A 1 90 ? 4.828 -3.126 14.233 1.00 80.38 90 ILE A N 1
ATOM 702 C CA . ILE A 1 90 ? 3.882 -2.037 14.476 1.00 80.38 90 ILE A CA 1
ATOM 703 C C . ILE A 1 90 ? 2.431 -2.504 14.309 1.00 80.38 90 ILE A C 1
ATOM 705 O O . ILE A 1 90 ? 1.613 -2.270 15.200 1.00 80.38 90 ILE A O 1
ATOM 709 N N . THR A 1 91 ? 2.088 -3.191 13.213 1.00 86.88 91 THR A N 1
ATOM 710 C CA . THR A 1 91 ? 0.713 -3.668 12.978 1.00 86.88 91 THR A CA 1
ATOM 711 C C . THR A 1 91 ? 0.340 -4.759 13.979 1.00 86.88 91 THR A C 1
ATOM 713 O O . THR A 1 91 ? -0.795 -4.800 14.467 1.00 86.88 91 THR A O 1
ATOM 716 N N . ARG A 1 92 ? 1.292 -5.632 14.325 1.00 86.56 92 ARG A N 1
ATOM 717 C CA . ARG A 1 92 ? 1.096 -6.661 15.350 1.00 86.56 92 ARG A CA 1
ATOM 718 C C . ARG A 1 92 ? 0.881 -6.046 16.737 1.00 86.56 92 ARG A C 1
ATOM 720 O O . ARG A 1 92 ? -0.135 -6.335 17.362 1.00 86.56 92 ARG A O 1
ATOM 727 N N . ASN A 1 93 ? 1.763 -5.149 17.169 1.00 88.56 93 ASN A N 1
ATOM 728 C CA . ASN A 1 93 ? 1.672 -4.431 18.442 1.00 88.56 93 ASN A CA 1
ATOM 729 C C . ASN A 1 93 ? 0.387 -3.600 18.524 1.00 88.56 93 ASN A C 1
ATOM 731 O O . ASN A 1 93 ? -0.257 -3.555 19.570 1.00 88.56 93 ASN A O 1
ATOM 735 N N . ALA A 1 94 ? -0.034 -2.974 17.419 1.00 90.00 94 ALA A N 1
ATOM 736 C CA . ALA A 1 94 ? -1.300 -2.251 17.356 1.00 90.00 94 ALA A CA 1
ATOM 737 C C . ALA A 1 94 ? -2.504 -3.183 17.573 1.00 90.00 94 ALA A C 1
ATOM 739 O O . ALA A 1 94 ? -3.424 -2.823 18.306 1.00 90.00 94 ALA A O 1
ATOM 740 N N . ARG A 1 95 ? -2.495 -4.387 16.982 1.00 90.81 95 ARG A N 1
ATOM 741 C CA . ARG A 1 95 ? -3.546 -5.399 17.195 1.00 90.81 95 ARG A CA 1
ATOM 742 C C . ARG A 1 95 ? -3.551 -5.946 18.619 1.00 90.81 95 ARG A C 1
ATOM 744 O O . ARG A 1 95 ? -4.625 -6.055 19.201 1.00 90.81 95 ARG A O 1
ATOM 751 N N . GLU A 1 96 ? -2.386 -6.267 19.179 1.00 94.38 96 GLU A N 1
ATOM 752 C CA . GLU A 1 96 ? -2.267 -6.726 20.571 1.00 94.38 96 GLU A CA 1
ATOM 753 C C . GLU A 1 96 ? -2.807 -5.656 21.532 1.00 94.38 96 GLU A C 1
ATOM 755 O O . GLU A 1 96 ? -3.720 -5.926 22.309 1.00 94.38 96 GLU A O 1
ATOM 760 N N . LYS A 1 97 ? -2.387 -4.396 21.367 1.00 95.69 97 LYS A N 1
ATOM 761 C CA . LYS A 1 97 ? -2.882 -3.277 22.179 1.00 95.69 97 LYS A CA 1
ATOM 762 C C . LYS A 1 97 ? -4.383 -3.026 22.009 1.00 95.69 97 LYS A C 1
ATOM 764 O O . LYS A 1 97 ? -5.062 -2.696 22.978 1.00 95.69 97 LYS A O 1
ATOM 769 N N . ALA A 1 98 ? -4.921 -3.187 20.799 1.00 96.69 98 ALA A N 1
ATOM 770 C CA . ALA A 1 98 ? -6.361 -3.091 20.563 1.00 96.69 98 ALA A CA 1
ATOM 771 C C . ALA A 1 98 ? -7.134 -4.196 21.303 1.00 96.69 98 ALA A C 1
ATOM 773 O O . ALA A 1 98 ? -8.165 -3.917 21.916 1.00 96.69 98 ALA A O 1
ATOM 774 N N . ASN A 1 99 ? -6.624 -5.430 21.297 1.00 97.19 99 ASN A N 1
ATOM 775 C CA . ASN A 1 99 ? -7.221 -6.541 22.038 1.00 97.19 99 ASN A CA 1
ATOM 776 C C . ASN A 1 99 ? -7.173 -6.312 23.554 1.00 97.19 99 ASN A C 1
ATOM 778 O O . ASN A 1 99 ? -8.163 -6.584 24.240 1.00 97.19 99 ASN A O 1
ATOM 782 N N . ASP A 1 100 ? -6.076 -5.761 24.071 1.00 97.81 100 ASP A N 1
ATOM 783 C CA . ASP A 1 100 ? -5.951 -5.410 25.488 1.00 97.81 100 ASP A CA 1
ATOM 784 C C . ASP A 1 100 ? -6.969 -4.340 25.890 1.00 97.81 100 ASP A C 1
ATOM 786 O O . ASP A 1 100 ? -7.683 -4.507 26.880 1.00 97.81 100 ASP A O 1
ATOM 790 N N . ILE A 1 101 ? -7.111 -3.279 25.086 1.00 98.00 101 ILE A N 1
ATOM 791 C CA . ILE A 1 101 ? -8.111 -2.223 25.308 1.00 98.00 101 ILE A CA 1
ATOM 792 C C . ILE A 1 101 ? -9.525 -2.811 25.310 1.00 98.00 101 ILE A C 1
ATOM 794 O O . ILE A 1 101 ? -10.315 -2.509 26.203 1.00 98.00 101 ILE A O 1
ATOM 798 N N . MET A 1 102 ? -9.852 -3.680 24.349 1.00 98.25 102 MET A N 1
ATOM 799 C CA . MET A 1 102 ? -11.172 -4.318 24.272 1.00 98.25 102 MET A CA 1
ATOM 800 C C . MET A 1 102 ? -11.440 -5.233 25.470 1.00 98.25 102 MET A C 1
ATOM 802 O O . MET A 1 102 ? -12.554 -5.266 25.997 1.00 98.25 102 MET A O 1
ATOM 806 N N . THR A 1 103 ? -10.421 -5.954 25.933 1.00 98.06 103 THR A N 1
ATOM 807 C CA . THR A 1 103 ? -10.522 -6.823 27.110 1.00 98.06 103 THR A CA 1
ATOM 808 C C . THR A 1 103 ? -10.748 -5.997 28.374 1.00 98.06 103 THR A C 1
ATOM 810 O O . THR A 1 103 ? -11.668 -6.292 29.137 1.00 98.06 103 THR A O 1
ATOM 813 N N . GLN A 1 104 ? -9.981 -4.919 28.559 1.00 98.00 104 GLN A N 1
ATOM 814 C CA . GLN A 1 104 ? -10.146 -3.992 29.680 1.00 98.00 104 GLN A CA 1
ATOM 815 C C . GLN A 1 104 ? -11.518 -3.312 29.660 1.00 98.00 104 GLN A C 1
ATOM 817 O O . GLN A 1 104 ? -12.196 -3.284 30.684 1.00 98.00 104 GLN A O 1
ATOM 822 N N . ALA A 1 105 ? -11.972 -2.833 28.500 1.00 98.00 105 ALA A N 1
ATOM 823 C CA . ALA A 1 105 ? -13.285 -2.207 28.355 1.00 98.00 105 ALA A CA 1
ATOM 824 C C . ALA A 1 105 ? -14.427 -3.181 28.690 1.00 98.00 105 ALA A C 1
ATOM 826 O O . ALA A 1 105 ? -15.368 -2.826 29.403 1.00 98.00 105 ALA A O 1
ATOM 827 N N . ASN A 1 106 ? -14.334 -4.435 28.234 1.00 97.94 106 ASN A N 1
ATOM 828 C CA . ASN A 1 106 ? -15.309 -5.470 28.573 1.00 97.94 106 ASN A CA 1
ATOM 829 C C . ASN A 1 106 ? -15.312 -5.798 30.068 1.00 97.94 106 ASN A C 1
ATOM 831 O O . ASN A 1 106 ? -16.381 -5.996 30.648 1.00 97.94 106 ASN A O 1
ATOM 835 N N . GLN A 1 107 ? -14.136 -5.852 30.693 1.00 98.19 107 GLN A N 1
ATOM 836 C CA . GLN A 1 107 ? -14.013 -6.113 32.121 1.00 98.19 107 GLN A CA 1
ATOM 837 C C . GLN A 1 107 ? -14.611 -4.970 32.950 1.00 98.19 107 GLN A C 1
ATOM 839 O O . GLN A 1 107 ? -15.486 -5.214 33.778 1.00 98.19 107 GLN A O 1
ATOM 844 N N . GLN A 1 108 ? -14.256 -3.722 32.639 1.00 97.75 108 GLN A N 1
ATOM 845 C CA . GLN A 1 108 ? -14.835 -2.537 33.276 1.00 97.75 108 GLN A CA 1
ATOM 846 C C . GLN A 1 108 ? -16.355 -2.474 33.087 1.00 97.75 108 GLN A C 1
ATOM 848 O O . GLN A 1 108 ? -17.088 -2.176 34.024 1.00 97.75 108 GLN A O 1
ATOM 853 N N . SER A 1 109 ? -16.865 -2.810 31.896 1.00 98.19 109 SER A N 1
ATOM 854 C CA . SER A 1 109 ? -18.311 -2.856 31.650 1.00 98.19 109 SER A CA 1
ATOM 855 C C . SER A 1 109 ? -19.021 -3.871 32.551 1.00 98.19 109 SER A C 1
ATOM 857 O O . SER A 1 109 ? -20.105 -3.587 33.066 1.00 98.19 109 SER A O 1
ATOM 859 N N . LYS A 1 110 ? -18.422 -5.049 32.771 1.00 97.94 110 LYS A N 1
ATOM 860 C CA . LYS A 1 110 ? -18.962 -6.051 33.702 1.00 97.94 110 LYS A CA 1
ATOM 861 C C . LYS A 1 110 ? -18.935 -5.548 35.140 1.00 97.94 110 LYS A C 1
ATOM 863 O O . LYS A 1 110 ? -19.939 -5.677 35.831 1.00 97.94 110 LYS A O 1
ATOM 868 N N . GLU A 1 111 ? -17.831 -4.945 35.566 1.00 98.06 111 GLU A N 1
ATOM 869 C CA . GLU A 1 111 ? -17.687 -4.384 36.913 1.00 98.06 111 GLU A CA 1
ATOM 870 C C . GLU A 1 111 ? -18.720 -3.290 37.184 1.00 98.06 111 GLU A C 1
ATOM 872 O O . GLU A 1 111 ? -19.398 -3.332 38.207 1.00 98.06 111 GLU A O 1
ATOM 877 N N . VAL A 1 112 ? -18.931 -2.374 36.233 1.00 98.12 112 VAL A N 1
ATOM 878 C CA . VAL A 1 112 ? -19.967 -1.336 36.333 1.00 98.12 112 VAL A CA 1
ATOM 879 C C . VAL A 1 112 ? -21.362 -1.950 36.450 1.00 98.12 112 VAL A C 1
ATOM 881 O O . VAL A 1 112 ? -22.162 -1.488 37.260 1.00 98.12 112 VAL A O 1
ATOM 884 N N . LYS A 1 113 ? -21.670 -3.003 35.682 1.00 98.00 113 LYS A N 1
ATOM 885 C CA . LYS A 1 113 ? -22.971 -3.690 35.767 1.00 98.00 113 LYS A CA 1
ATOM 886 C C . LYS A 1 113 ? -23.192 -4.344 37.128 1.00 98.00 113 LYS A C 1
ATOM 888 O O . LYS A 1 113 ? -24.286 -4.225 37.670 1.00 98.00 113 LYS A O 1
ATOM 893 N N . ILE A 1 114 ? -22.173 -5.012 37.666 1.00 98.19 114 ILE A N 1
ATOM 894 C CA . ILE A 1 114 ? -22.240 -5.644 38.989 1.00 98.19 114 ILE A CA 1
ATOM 895 C C . ILE A 1 114 ? -22.420 -4.570 40.066 1.00 98.19 114 ILE A C 1
ATOM 897 O O . ILE A 1 114 ? -23.371 -4.634 40.836 1.00 98.19 114 ILE A O 1
ATOM 901 N N . ALA A 1 115 ? -21.593 -3.523 40.051 1.00 97.75 115 ALA A N 1
ATOM 902 C CA . ALA A 1 115 ? -21.687 -2.428 41.014 1.00 97.75 115 ALA A CA 1
ATOM 903 C C . ALA A 1 115 ? -23.048 -1.709 40.963 1.00 97.75 115 ALA A C 1
ATOM 905 O O . ALA A 1 115 ? -23.592 -1.335 42.001 1.00 97.75 115 ALA A O 1
ATOM 906 N N . ALA A 1 116 ? -23.618 -1.532 39.767 1.00 97.94 116 ALA A N 1
ATOM 907 C CA . ALA A 1 116 ? -24.951 -0.963 39.601 1.00 97.94 116 ALA A CA 1
ATOM 908 C C . ALA A 1 116 ? -26.046 -1.881 40.166 1.00 97.94 116 ALA A C 1
ATOM 910 O O . ALA A 1 116 ? -26.960 -1.389 40.825 1.00 97.94 116 ALA A O 1
ATOM 911 N N . ALA A 1 117 ? -25.949 -3.195 39.940 1.00 97.75 117 ALA A N 1
ATOM 912 C CA . ALA A 1 117 ? -26.886 -4.165 40.502 1.00 97.75 117 ALA A CA 1
ATOM 913 C C . ALA A 1 117 ? -26.841 -4.153 42.038 1.00 97.75 117 ALA A C 1
ATOM 915 O O . ALA A 1 117 ? -27.883 -4.001 42.671 1.00 97.75 117 ALA A O 1
ATOM 916 N N . ASP A 1 118 ? -25.642 -4.187 42.623 1.00 98.12 118 ASP A N 1
ATOM 917 C CA . ASP A 1 118 ? -25.443 -4.126 44.076 1.00 98.12 118 ASP A CA 1
ATOM 918 C C . ASP A 1 118 ? -25.970 -2.815 44.677 1.00 98.12 118 ASP A C 1
ATOM 920 O O . ASP A 1 118 ? -26.489 -2.782 45.795 1.00 98.12 118 ASP A O 1
ATOM 924 N N . PHE A 1 119 ? -25.827 -1.704 43.953 1.00 97.94 119 PHE A N 1
ATOM 925 C CA . PHE A 1 119 ? -26.352 -0.414 44.386 1.00 97.94 119 PHE A CA 1
ATOM 926 C C . PHE A 1 119 ? -27.884 -0.390 44.387 1.00 97.94 119 PHE A C 1
ATOM 928 O O . PHE A 1 119 ? -28.485 0.088 45.350 1.00 97.94 119 PHE A O 1
ATOM 935 N N . VAL A 1 120 ? -28.519 -0.923 43.338 1.00 98.06 120 VAL A N 1
ATOM 936 C CA . VAL A 1 120 ? -29.984 -1.028 43.268 1.00 98.06 120 VAL A CA 1
ATOM 937 C C . VAL A 1 120 ? -30.511 -1.944 44.368 1.00 98.06 120 VAL A C 1
ATOM 939 O O . VAL A 1 120 ? -31.484 -1.579 45.020 1.00 98.06 120 VAL A O 1
ATOM 942 N N . ASP A 1 121 ? -29.856 -3.075 44.622 1.00 98.25 121 ASP A N 1
ATOM 943 C CA . ASP A 1 121 ? -30.254 -4.005 45.682 1.00 98.25 121 ASP A CA 1
ATOM 944 C C . ASP A 1 121 ? -30.224 -3.334 47.065 1.00 98.25 121 ASP A C 1
ATOM 946 O O . ASP A 1 121 ? -31.207 -3.366 47.804 1.00 98.25 121 ASP A O 1
ATOM 950 N N . LYS A 1 122 ? -29.158 -2.579 47.367 1.00 98.25 122 LYS A N 1
ATOM 951 C CA . LYS A 1 122 ? -29.071 -1.774 48.599 1.00 98.25 122 LYS A CA 1
ATOM 952 C C . LYS A 1 122 ? -30.170 -0.719 48.700 1.00 98.25 122 LYS A C 1
ATOM 954 O O . LYS A 1 122 ? -30.716 -0.509 49.781 1.00 98.25 122 LYS A O 1
ATOM 959 N N . LEU A 1 123 ? -30.497 -0.034 47.601 1.00 98.00 123 LEU A N 1
ATOM 960 C CA . LEU A 1 123 ? -31.592 0.940 47.594 1.00 98.00 123 LEU A CA 1
ATOM 961 C C . LEU A 1 123 ? -32.944 0.274 47.861 1.00 98.00 123 LEU A C 1
ATOM 963 O O . LEU A 1 123 ? -33.737 0.815 48.632 1.00 98.00 123 LEU A O 1
ATOM 967 N N . MET A 1 124 ? -33.195 -0.884 47.247 1.00 97.94 124 MET A N 1
ATOM 968 C CA . MET A 1 124 ? -34.424 -1.648 47.455 1.00 97.94 124 MET A CA 1
ATOM 969 C C . MET A 1 124 ? -34.527 -2.126 48.899 1.00 97.94 124 MET A C 1
ATOM 971 O O . MET A 1 124 ? -35.547 -1.879 49.536 1.00 97.94 124 MET A O 1
ATOM 975 N N . HIS A 1 125 ? -33.452 -2.688 49.449 1.00 98.25 125 HIS A N 1
ATOM 976 C CA . HIS A 1 125 ? -33.407 -3.129 50.839 1.00 98.25 125 HIS A CA 1
ATOM 977 C C . HIS A 1 125 ? -33.703 -1.989 51.825 1.00 98.25 125 HIS A C 1
ATOM 979 O O . HIS A 1 125 ? -34.574 -2.110 52.685 1.00 98.25 125 HIS A O 1
ATOM 985 N N . ASN A 1 126 ? -33.063 -0.830 51.647 1.00 97.75 126 ASN A N 1
ATOM 986 C CA . ASN A 1 126 ? -33.324 0.343 52.485 1.00 97.75 126 ASN A CA 1
ATOM 987 C C . ASN A 1 126 ? -34.780 0.833 52.360 1.00 97.75 126 ASN A C 1
ATOM 989 O O . ASN A 1 126 ? -35.369 1.317 53.328 1.00 97.75 126 ASN A O 1
ATOM 993 N N . CYS A 1 127 ? -35.373 0.728 51.165 1.00 97.69 127 CYS A N 1
ATOM 994 C CA . CYS A 1 127 ? -36.773 1.079 50.942 1.00 97.69 127 CYS A CA 1
ATOM 995 C C . CYS A 1 127 ? -37.720 0.104 51.659 1.00 97.69 127 CYS A C 1
ATOM 997 O O . CYS A 1 127 ? -38.672 0.546 52.305 1.00 97.69 127 CYS A O 1
ATOM 999 N N . GLU A 1 128 ? -37.432 -1.199 51.606 1.00 97.94 128 GLU A N 1
ATOM 1000 C CA . GLU A 1 128 ? -38.175 -2.229 52.338 1.00 97.94 128 GLU A CA 1
ATOM 1001 C C . GLU A 1 128 ? -38.136 -1.989 53.850 1.00 97.94 128 GLU A C 1
ATOM 1003 O O . GLU A 1 128 ? -39.186 -2.012 54.497 1.00 97.94 128 GLU A O 1
ATOM 1008 N N . GLU A 1 129 ? -36.960 -1.693 54.414 1.00 98.00 129 GLU A N 1
ATOM 1009 C CA . GLU A 1 129 ? -36.818 -1.375 55.840 1.00 98.00 129 GLU A CA 1
ATOM 1010 C C . GLU A 1 129 ? -37.635 -0.138 56.235 1.00 98.00 129 GLU A C 1
ATOM 1012 O O . GLU A 1 129 ? -38.379 -0.168 57.222 1.00 98.00 129 GLU A O 1
ATOM 1017 N N . ALA A 1 130 ? -37.563 0.934 55.439 1.00 97.56 130 ALA A N 1
ATOM 1018 C CA . ALA A 1 130 ? -38.332 2.152 55.683 1.00 97.56 130 ALA A CA 1
ATOM 1019 C C . ALA A 1 130 ? -39.848 1.887 55.644 1.00 97.56 130 ALA A C 1
ATOM 1021 O O . ALA A 1 130 ? -40.582 2.303 56.545 1.00 97.56 130 ALA A O 1
ATOM 1022 N N . MET A 1 131 ? -40.323 1.140 54.641 1.00 97.25 131 MET A N 1
ATOM 1023 C CA . MET A 1 131 ? -41.733 0.758 54.527 1.00 97.25 131 MET A CA 1
ATOM 1024 C C . MET A 1 131 ? -42.191 -0.136 55.685 1.00 97.25 131 MET A C 1
ATOM 1026 O O . MET A 1 131 ? -43.296 0.051 56.205 1.00 97.25 131 MET A O 1
ATOM 1030 N N . ALA A 1 132 ? -41.360 -1.087 56.118 1.00 97.25 132 ALA A N 1
ATOM 1031 C CA . ALA A 1 132 ? -41.648 -1.940 57.267 1.00 97.25 132 ALA A CA 1
ATOM 1032 C C . ALA A 1 132 ? -41.778 -1.118 58.560 1.00 97.25 132 ALA A C 1
ATOM 1034 O O . ALA A 1 132 ? -42.714 -1.344 59.337 1.00 97.25 132 ALA A O 1
ATOM 1035 N N . GLY A 1 133 ? -40.903 -0.124 58.750 1.00 97.38 133 GLY A N 1
ATOM 1036 C CA . GLY A 1 133 ? -40.980 0.848 59.841 1.00 97.38 133 GLY A CA 1
ATOM 1037 C C . GLY A 1 133 ? -42.299 1.623 59.834 1.00 97.38 133 GLY A C 1
ATOM 1038 O O . GLY A 1 133 ? -43.055 1.566 60.808 1.00 97.38 133 GLY A O 1
ATOM 1039 N N . SER A 1 134 ? -42.645 2.255 58.706 1.00 97.00 134 SER A N 1
ATOM 1040 C CA . SER A 1 134 ? -43.905 3.000 58.559 1.00 97.00 134 SER A CA 1
ATOM 1041 C C . SER A 1 134 ? -45.147 2.123 58.770 1.00 97.00 134 SER A C 1
ATOM 1043 O O . SER A 1 134 ? -46.124 2.547 59.392 1.00 97.00 134 SER A O 1
ATOM 1045 N N . LEU A 1 135 ? -45.130 0.869 58.302 1.00 96.62 135 LEU A N 1
ATOM 1046 C CA . LEU A 1 135 ? -46.219 -0.079 58.552 1.00 96.62 135 LEU A CA 1
ATOM 1047 C C . LEU A 1 135 ? -46.336 -0.429 60.046 1.00 96.62 135 LEU A C 1
ATOM 1049 O O . LEU A 1 135 ? -47.449 -0.591 60.560 1.00 96.62 135 LEU A O 1
ATOM 1053 N N . GLY A 1 136 ? -45.202 -0.547 60.741 1.00 96.56 136 GLY A N 1
ATOM 1054 C CA . GLY A 1 136 ? -45.132 -0.733 62.189 1.00 96.56 136 GLY A CA 1
ATOM 1055 C C . GLY A 1 136 ? -45.799 0.412 62.949 1.00 96.56 136 GLY A C 1
ATOM 1056 O O . GLY A 1 136 ? -46.685 0.164 63.773 1.00 96.56 136 GLY A O 1
ATOM 1057 N N . GLU A 1 137 ? -45.455 1.654 62.612 1.00 96.31 137 GLU A N 1
ATOM 1058 C CA . GLU A 1 137 ? -46.067 2.862 63.183 1.00 96.31 137 GLU A CA 1
ATOM 1059 C C . GLU A 1 137 ? -47.583 2.903 62.939 1.00 96.31 137 GLU A C 1
ATOM 1061 O O . GLU A 1 137 ? -48.370 3.114 63.866 1.00 96.31 137 GLU A O 1
ATOM 1066 N N . LEU A 1 138 ? -48.029 2.597 61.715 1.00 96.38 138 LEU A N 1
ATOM 1067 C CA . LEU A 1 138 ? -49.451 2.580 61.362 1.00 96.38 138 LEU A CA 1
ATOM 1068 C C . LEU A 1 138 ? -50.228 1.511 62.150 1.00 96.38 138 LEU A C 1
ATOM 1070 O O . LEU A 1 138 ? -51.352 1.749 62.608 1.00 96.38 138 LEU A O 1
ATOM 1074 N N . ARG A 1 139 ? -49.633 0.329 62.361 1.00 95.31 139 ARG A N 1
ATOM 1075 C CA . ARG A 1 139 ? -50.213 -0.729 63.208 1.00 95.31 139 ARG A CA 1
ATOM 1076 C C . ARG A 1 139 ? -50.331 -0.287 64.667 1.00 95.31 139 ARG A C 1
ATOM 1078 O O . ARG A 1 139 ? -51.372 -0.545 65.278 1.00 95.31 139 ARG A O 1
ATOM 1085 N N . GLN A 1 140 ? -49.317 0.388 65.209 1.00 94.88 140 GLN A N 1
ATOM 1086 C CA . GLN A 1 140 ? -49.362 0.940 66.566 1.00 94.88 140 GLN A CA 1
ATOM 1087 C C . GLN A 1 140 ? -50.457 2.007 66.701 1.00 94.88 140 GLN A C 1
ATOM 1089 O O . GLN A 1 140 ? -51.288 1.913 67.608 1.00 94.88 140 GLN A O 1
ATOM 1094 N N . ALA A 1 141 ? -50.544 2.948 65.755 1.00 93.38 141 ALA A N 1
ATOM 1095 C CA . ALA A 1 141 ? -51.586 3.974 65.727 1.00 93.38 141 ALA A CA 1
ATOM 1096 C C . ALA A 1 141 ? -53.001 3.363 65.682 1.00 93.38 141 ALA A C 1
ATOM 1098 O O . ALA A 1 141 ? -53.884 3.746 66.455 1.00 93.38 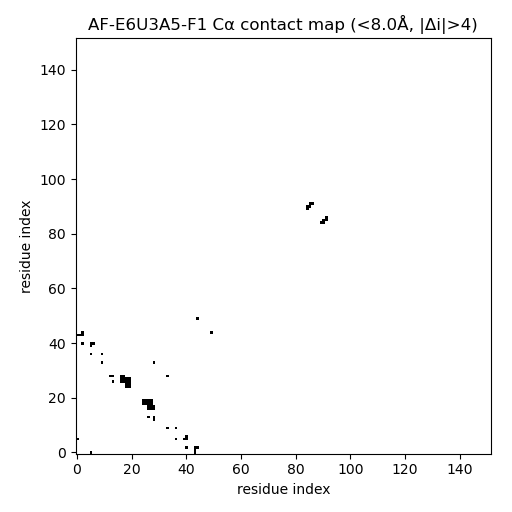141 ALA A O 1
ATOM 1099 N N . ARG A 1 142 ? -53.217 2.334 64.847 1.00 93.38 142 ARG A N 1
ATOM 1100 C CA . ARG A 1 142 ? -54.491 1.591 64.801 1.00 93.38 142 ARG A CA 1
ATOM 1101 C C . ARG A 1 142 ? -54.823 0.885 66.116 1.00 93.38 142 ARG A C 1
ATOM 1103 O O . ARG A 1 142 ? -55.991 0.863 66.508 1.00 93.38 142 ARG A O 1
ATOM 1110 N N . GLN A 1 143 ? -53.842 0.278 66.788 1.00 92.88 143 GLN A N 1
ATOM 1111 C CA . GLN A 1 143 ? -54.069 -0.353 68.094 1.00 92.88 143 GLN A CA 1
ATOM 1112 C C . GLN A 1 143 ? -54.423 0.675 69.171 1.00 92.88 143 GLN A C 1
ATOM 1114 O O . GLN A 1 143 ? -55.322 0.413 69.971 1.00 92.88 143 GLN A O 1
ATOM 1119 N N . ALA A 1 144 ? -53.766 1.838 69.175 1.00 90.75 144 ALA A N 1
ATOM 1120 C CA . ALA A 1 144 ? -54.081 2.930 70.091 1.00 90.75 144 ALA A CA 1
ATOM 1121 C C . ALA A 1 144 ? -55.529 3.420 69.908 1.00 90.75 144 ALA A C 1
ATOM 1123 O O . ALA A 1 144 ? -56.274 3.475 70.886 1.00 90.75 144 ALA A O 1
ATOM 1124 N N . LEU A 1 145 ? -55.967 3.650 68.661 1.00 89.69 145 LEU A N 1
ATOM 1125 C CA . LEU A 1 145 ? -57.352 4.032 68.338 1.00 89.69 145 LEU A CA 1
ATOM 1126 C C . LEU A 1 145 ? -58.387 2.974 68.755 1.00 89.69 145 LEU A C 1
ATOM 1128 O O . LEU A 1 145 ? -59.459 3.298 69.261 1.00 89.69 145 LEU A O 1
ATOM 1132 N N . ARG A 1 146 ? -58.074 1.684 68.583 1.00 87.38 146 ARG A N 1
ATOM 1133 C CA . ARG A 1 146 ? -58.949 0.591 69.044 1.00 87.38 146 ARG A CA 1
ATOM 1134 C C . ARG A 1 146 ? -59.122 0.567 70.563 1.00 87.38 146 ARG A C 1
ATOM 1136 O O . ARG A 1 146 ? -60.188 0.182 71.034 1.00 87.38 146 ARG A O 1
ATOM 1143 N N . LYS A 1 147 ? -58.086 0.935 71.323 1.00 81.06 147 LYS A N 1
ATOM 1144 C CA . LYS A 1 147 ? -58.160 1.020 72.788 1.00 81.06 147 LYS A CA 1
ATOM 1145 C C . LYS A 1 147 ? -58.989 2.225 73.240 1.00 81.06 147 LYS A C 1
ATOM 1147 O O . LYS A 1 147 ? -59.723 2.102 74.212 1.00 81.06 147 LYS A O 1
ATOM 1152 N N . THR A 1 148 ? -58.924 3.353 72.532 1.00 73.81 148 THR A N 1
ATOM 1153 C CA . THR A 1 148 ? -59.714 4.553 72.862 1.00 73.81 148 THR A CA 1
ATOM 1154 C C . THR A 1 148 ? -61.180 4.459 72.431 1.00 73.81 148 THR A C 1
ATOM 1156 O O . THR A 1 148 ? -62.036 4.963 73.150 1.00 73.81 148 THR A O 1
ATOM 1159 N N . GLY A 1 149 ? -61.500 3.757 71.337 1.00 62.28 149 GLY A N 1
ATOM 1160 C CA . GLY A 1 149 ? -62.882 3.483 70.899 1.00 62.28 149 GLY A CA 1
ATOM 1161 C C . GLY A 1 149 ? -63.624 2.403 71.702 1.00 62.28 149 GLY A C 1
ATOM 1162 O O . GLY A 1 149 ? -64.772 2.096 71.403 1.00 62.28 149 GLY A O 1
ATOM 1163 N N . ARG A 1 150 ? -62.974 1.808 72.710 1.00 55.50 150 ARG A N 1
ATOM 1164 C CA . ARG A 1 150 ? -63.536 0.794 73.614 1.00 55.50 150 ARG A CA 1
ATOM 1165 C C . ARG A 1 150 ? -63.606 1.354 75.038 1.00 55.50 150 ARG A C 1
ATOM 1167 O O . ARG A 1 150 ? -63.047 0.781 75.966 1.00 55.50 150 ARG A O 1
ATOM 1174 N N . LYS A 1 151 ? -64.254 2.507 75.196 1.00 49.75 151 LYS A N 1
ATOM 1175 C CA . LYS A 1 151 ? -64.844 2.919 76.478 1.00 49.75 151 LYS A CA 1
ATOM 1176 C C . LYS A 1 151 ? -66.341 2.563 76.442 1.00 49.75 151 LYS A C 1
ATOM 1178 O O . LYS A 1 151 ? -66.909 2.670 75.357 1.00 49.75 151 LYS A O 1
ATOM 1183 N N . PRO A 1 152 ? -66.911 2.056 77.552 1.00 53.06 152 PRO A N 1
ATOM 1184 C CA . PRO A 1 152 ? -68.316 1.652 77.628 1.00 53.06 152 PRO A CA 1
ATOM 1185 C C . PRO A 1 152 ? -69.273 2.814 77.352 1.00 53.06 152 PRO A C 1
ATOM 1187 O O . PRO A 1 152 ? -68.866 3.976 77.588 1.00 53.06 152 PRO A O 1
#

Radius of gyration: 56.41 Å; Cα contacts (8 Å, |Δi|>4): 36; chains: 1; bounding box: 102×34×155 Å

Sequence (152 aa):
MSVDELLDSLDEMIDRSWGLPLLGGRCMLDAERVREIIDDIRLNLPAEIRQARAIVADRSEIVRNAREEAAAIVRAAQEKANAMIREDEITRNAREKANDIMTQANQQSKEVKIAAADFVDKLMHNCEEAMAGSLGELRQARQALRKTGRKP

pLDDT: mean 87.94, std 10.4, range [49.75, 98.25]

Organism: Ethanoligenens harbinense (strain DSM 18485 / JCM 12961 / CGMCC 1.5033 / YUAN-3) (NCBI:txid663278)

Secondary structure (DSSP, 8-state):
--HHHHHHHHHHHHHTSEEPTTSSS-EE--HHHHHHHHHHHHHHS-HHHHHHHHHHHHHHHHHHHHHHHHHHHHHHHHHHHHHHHHH-HHHHHHHHHHHHHHHHHHHHHHHHHHHHHHHHHHHHHHHHHHHHHHHHHHHHHHHHHHHHT---

Foldseek 3Di:
DALVVLVVVVVVQLVPFDQDPPPPSDGDGDPVVVVVSVVVSVVNVDVVVVVVVVCVVCVVVVVVVVVVVVVVVVVVVVVVVVVCVVVPVVVVVVVVVVVVVVVVVVVVVVVVVVVVVVVVVVVVVVVVVVVVVVVVVVVVVVVVVVVVVPDD

Solvent-accessible surface area (backbone atoms only — not comparable to full-atom values): 8467 Å² total; per-residue (Å²): 125,55,51,66,58,48,49,53,54,49,52,52,50,61,71,71,32,57,66,47,84,96,58,82,88,41,61,57,76,62,67,66,63,54,47,51,50,52,51,50,39,63,68,50,50,53,69,65,60,58,49,50,52,50,52,63,67,44,44,64,56,54,55,47,52,53,50,53,51,52,54,47,53,53,49,55,50,50,53,50,51,54,49,46,54,68,69,29,64,63,52,51,52,52,50,54,52,49,50,51,51,52,50,51,52,53,50,52,53,51,50,52,52,50,55,50,50,56,49,52,50,52,53,49,51,53,48,52,53,52,51,51,50,54,51,51,52,52,52,51,54,52,52,54,51,56,58,67,73,64,65,136

Mean predicted aligned error: 14.91 Å